Protein AF-A0A940HL99-F1 (afdb_monomer_lite)

Foldseek 3Di:
DQDLVNLLVVLVVCCVVPVDDDLVRSCVVVVDDSVSVVVSVVVNVVVD

Radius of gyration: 9.88 Å; chains: 1; bounding box: 23×19×23 Å

Structure (mmCIF, N/CA/C/O backbone):
data_AF-A0A940HL99-F1
#
_entry.id   AF-A0A940HL99-F1
#
loop_
_atom_site.group_PDB
_atom_site.id
_atom_site.type_symbol
_atom_site.label_atom_id
_atom_site.label_alt_id
_atom_site.label_comp_id
_atom_site.label_asym_id
_atom_site.label_entity_id
_atom_site.label_seq_id
_atom_site.pdbx_PDB_ins_code
_atom_site.Cartn_x
_atom_site.Cartn_y
_atom_site.Cartn_z
_atom_site.occupancy
_atom_site.B_iso_or_equiv
_atom_site.auth_seq_id
_atom_site.auth_comp_id
_atom_site.auth_asym_id
_atom_site.auth_atom_id
_atom_site.pdbx_PDB_model_num
ATOM 1 N N . MET A 1 1 ? 9.468 5.718 -12.620 1.00 55.16 1 MET A N 1
ATOM 2 C CA . MET A 1 1 ? 9.494 5.003 -11.322 1.00 55.16 1 MET A CA 1
ATOM 3 C C . MET A 1 1 ? 8.272 5.453 -10.536 1.00 55.16 1 MET A C 1
ATOM 5 O O . MET A 1 1 ? 8.132 6.655 -10.374 1.00 55.16 1 MET A O 1
ATOM 9 N N . LYS A 1 2 ? 7.370 4.556 -10.110 1.00 65.69 2 LYS A N 1
ATOM 10 C CA . LYS A 1 2 ? 6.279 4.949 -9.195 1.00 65.69 2 LYS A CA 1
ATOM 11 C C . LYS A 1 2 ? 6.904 5.325 -7.850 1.00 65.69 2 LYS A C 1
ATOM 13 O O . LYS A 1 2 ? 7.696 4.541 -7.320 1.00 65.69 2 LYS A O 1
ATOM 18 N N . THR A 1 3 ? 6.604 6.511 -7.334 1.00 87.88 3 THR A N 1
ATOM 19 C CA . THR A 1 3 ? 7.117 6.944 -6.030 1.00 87.88 3 THR A CA 1
ATOM 20 C C . THR A 1 3 ? 6.413 6.185 -4.905 1.00 87.88 3 THR A 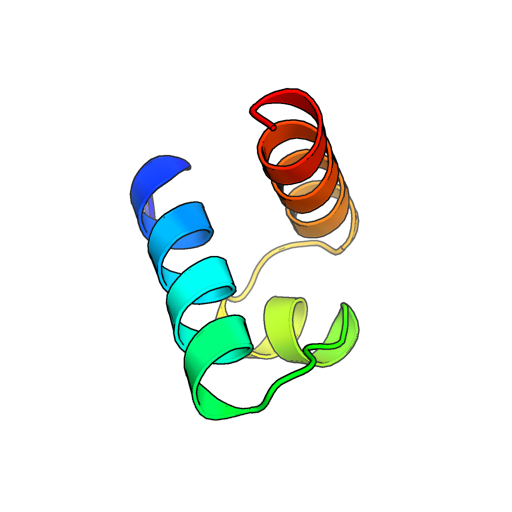C 1
ATOM 22 O O . THR A 1 3 ? 5.384 5.535 -5.112 1.00 87.88 3 THR A O 1
ATOM 25 N N . ILE A 1 4 ? 6.970 6.247 -3.694 1.00 88.50 4 ILE A N 1
ATOM 26 C CA . ILE A 1 4 ? 6.329 5.651 -2.516 1.00 88.50 4 ILE A CA 1
ATOM 27 C C . ILE A 1 4 ? 4.927 6.239 -2.282 1.00 88.50 4 ILE A C 1
ATOM 29 O O . ILE A 1 4 ? 3.989 5.495 -2.009 1.00 88.50 4 ILE A O 1
ATOM 33 N N . THR A 1 5 ? 4.765 7.546 -2.505 1.00 91.12 5 THR A N 1
ATOM 34 C CA . THR A 1 5 ? 3.491 8.262 -2.382 1.00 91.12 5 THR A CA 1
ATOM 35 C C . THR A 1 5 ? 2.453 7.755 -3.379 1.00 91.12 5 THR A C 1
ATOM 37 O O . THR A 1 5 ? 1.330 7.456 -2.975 1.00 91.12 5 THR A O 1
ATOM 40 N N . ASP A 1 6 ? 2.827 7.571 -4.650 1.00 93.50 6 ASP A N 1
ATOM 41 C CA . ASP A 1 6 ? 1.905 7.058 -5.679 1.00 93.50 6 ASP A CA 1
ATOM 42 C C . ASP A 1 6 ? 1.400 5.659 -5.319 1.00 93.50 6 ASP A C 1
ATOM 44 O O . ASP A 1 6 ? 0.232 5.315 -5.514 1.00 93.50 6 ASP A O 1
ATOM 48 N N . ARG A 1 7 ? 2.293 4.832 -4.765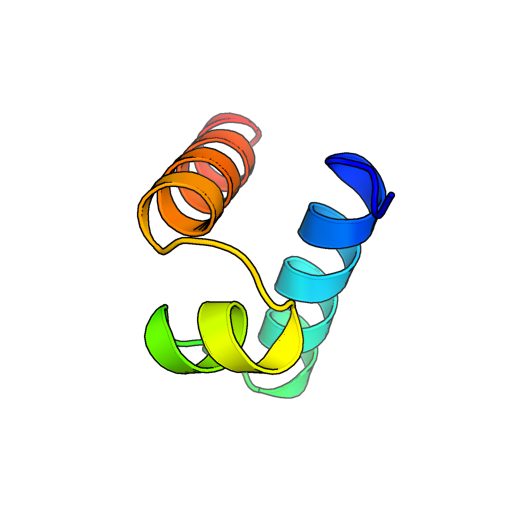 1.00 94.31 7 ARG A N 1
ATOM 49 C CA . ARG A 1 7 ? 1.951 3.470 -4.369 1.00 94.31 7 ARG A CA 1
ATOM 50 C C . ARG A 1 7 ? 1.028 3.441 -3.161 1.00 94.31 7 ARG A C 1
ATOM 52 O O . ARG A 1 7 ? 0.071 2.673 -3.145 1.00 94.31 7 ARG A O 1
ATOM 59 N N . HIS A 1 8 ? 1.277 4.303 -2.185 1.00 94.75 8 HIS A N 1
ATOM 60 C CA . HIS A 1 8 ? 0.428 4.450 -1.006 1.00 94.75 8 HIS A CA 1
ATOM 61 C C . HIS A 1 8 ? -0.976 4.924 -1.382 1.00 94.75 8 HIS A C 1
ATOM 63 O O . HIS A 1 8 ? -1.955 4.316 -0.955 1.00 94.75 8 HIS A O 1
ATOM 69 N N . GLN A 1 9 ? -1.086 5.932 -2.251 1.00 94.94 9 GLN A N 1
ATOM 70 C CA . GLN A 1 9 ? -2.377 6.398 -2.767 1.00 94.94 9 GLN A CA 1
ATOM 71 C C . GLN A 1 9 ? -3.140 5.288 -3.494 1.00 94.94 9 GLN A C 1
ATOM 73 O O . GLN A 1 9 ? -4.341 5.123 -3.288 1.00 94.94 9 GLN A O 1
ATOM 78 N N . PHE A 1 10 ? -2.446 4.491 -4.308 1.00 95.50 10 PHE A N 1
ATOM 79 C CA . PHE A 1 10 ? -3.053 3.362 -5.005 1.00 95.50 10 PHE A CA 1
ATOM 80 C C . PHE A 1 10 ? -3.606 2.300 -4.043 1.00 95.50 10 PHE A C 1
ATOM 82 O O . PHE A 1 10 ? -4.747 1.866 -4.203 1.00 95.50 10 PHE A O 1
ATOM 89 N N . ILE A 1 11 ? -2.822 1.912 -3.030 1.00 95.19 11 ILE A N 1
ATOM 90 C CA . ILE A 1 11 ? -3.234 0.938 -2.008 1.00 95.19 11 ILE A CA 1
ATOM 91 C C . ILE A 1 11 ? -4.478 1.438 -1.265 1.00 95.19 11 ILE A C 1
ATOM 93 O O . ILE A 1 11 ? -5.456 0.701 -1.151 1.00 95.19 11 ILE A O 1
ATOM 97 N N . LEU A 1 12 ? -4.469 2.695 -0.807 1.00 95.31 12 LEU A N 1
ATOM 98 C CA . LEU A 1 12 ? -5.596 3.294 -0.085 1.00 95.31 12 LEU A CA 1
ATOM 99 C C . LEU A 1 12 ? -6.852 3.386 -0.953 1.00 95.31 12 LEU A C 1
ATOM 101 O O . LEU A 1 12 ? -7.940 3.055 -0.489 1.00 95.31 12 LEU A O 1
ATOM 105 N N . LYS A 1 13 ? -6.709 3.773 -2.226 1.00 95.81 13 LYS A N 1
ATOM 106 C CA . LYS A 1 13 ? -7.823 3.811 -3.178 1.00 95.81 13 LYS A CA 1
ATOM 107 C C . LYS A 1 13 ? -8.442 2.425 -3.368 1.00 95.81 13 LYS A C 1
ATOM 109 O O . LYS A 1 13 ? -9.653 2.276 -3.254 1.00 95.81 13 LYS A O 1
ATOM 114 N N . LYS A 1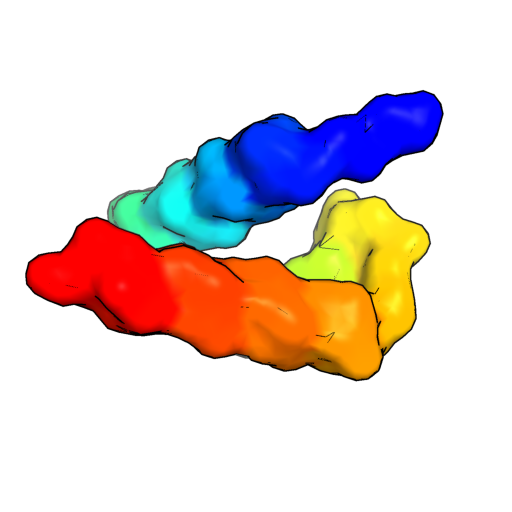 14 ? -7.618 1.399 -3.596 1.00 95.06 14 LYS A N 1
ATOM 115 C CA . LYS A 1 14 ? -8.092 0.015 -3.750 1.00 95.06 14 LYS A CA 1
ATOM 116 C C . LYS A 1 14 ? -8.774 -0.505 -2.490 1.00 95.06 14 LYS A C 1
ATOM 118 O O . LYS A 1 14 ? -9.786 -1.194 -2.595 1.00 95.06 14 LYS A O 1
ATOM 123 N N . LEU A 1 15 ? -8.242 -0.163 -1.319 1.00 94.50 15 LEU A N 1
ATOM 124 C CA . LEU A 1 15 ? -8.847 -0.514 -0.040 1.00 94.50 15 LEU A CA 1
ATOM 125 C C . LEU A 1 15 ? -10.204 0.178 0.149 1.00 94.50 15 LEU A C 1
ATOM 127 O O . LEU A 1 15 ? -11.148 -0.474 0.580 1.00 94.50 15 LEU A O 1
ATOM 131 N N . ALA A 1 16 ? -10.328 1.451 -0.231 1.00 94.81 16 ALA A N 1
ATOM 132 C CA . ALA A 1 16 ? -11.594 2.182 -0.179 1.00 94.81 16 ALA A CA 1
ATOM 133 C C . ALA A 1 16 ? -12.650 1.612 -1.146 1.00 94.81 16 ALA A C 1
ATOM 135 O O . ALA A 1 16 ? -13.823 1.546 -0.798 1.00 94.81 16 ALA A O 1
ATOM 136 N N . GLU A 1 17 ? -12.242 1.168 -2.339 1.00 95.25 17 GLU A N 1
ATOM 137 C CA . GLU A 1 17 ? -13.146 0.597 -3.350 1.00 95.25 17 GLU A CA 1
ATOM 138 C C . GLU A 1 17 ? -13.613 -0.827 -3.010 1.00 95.25 17 GLU A C 1
ATOM 140 O O . GLU A 1 17 ? -14.767 -1.173 -3.249 1.00 95.25 17 GLU A O 1
ATOM 145 N N . LYS A 1 18 ? -12.715 -1.675 -2.492 1.00 93.62 18 LYS A N 1
ATOM 146 C CA . LYS A 1 18 ? -12.977 -3.111 -2.285 1.00 93.62 18 LYS A CA 1
ATOM 147 C C . LYS A 1 18 ? -13.221 -3.502 -0.826 1.00 93.62 18 LYS A C 1
ATOM 149 O O . LYS A 1 18 ? -13.561 -4.653 -0.562 1.00 93.62 18 LYS A O 1
ATOM 154 N N . GLY A 1 19 ? -12.966 -2.607 0.126 1.00 94.44 19 GLY A N 1
ATOM 155 C CA . GLY A 1 19 ? -12.983 -2.881 1.570 1.00 94.44 19 GLY A CA 1
ATOM 156 C C . GLY A 1 19 ? -11.800 -3.719 2.076 1.00 94.44 19 GLY A C 1
ATOM 157 O O . GLY A 1 19 ? -11.454 -3.644 3.251 1.00 94.44 19 GLY A O 1
ATOM 158 N N . GLN A 1 20 ? -11.143 -4.486 1.200 1.00 93.44 20 GLN A N 1
ATOM 159 C CA . GLN A 1 20 ? -9.949 -5.276 1.498 1.00 93.44 20 GLN A CA 1
ATOM 160 C C . GLN A 1 20 ? -9.047 -5.413 0.267 1.00 93.44 20 GLN A C 1
ATOM 162 O O . GLN A 1 20 ? -9.507 -5.376 -0.876 1.00 93.44 20 GLN A O 1
ATOM 167 N N . VAL A 1 21 ? -7.752 -5.616 0.503 1.00 94.62 21 VAL A N 1
ATOM 168 C CA . VAL A 1 21 ? -6.749 -5.901 -0.532 1.00 94.62 21 VAL A CA 1
ATOM 169 C C . VAL A 1 21 ? -5.807 -6.994 -0.045 1.00 94.62 21 VAL A C 1
ATOM 171 O O . VAL A 1 21 ? -5.574 -7.130 1.155 1.00 94.62 21 VAL A O 1
ATOM 174 N N . THR A 1 22 ? -5.243 -7.768 -0.971 1.00 96.19 22 THR A N 1
ATOM 175 C CA . THR A 1 22 ? -4.268 -8.819 -0.646 1.00 96.19 22 THR A CA 1
ATOM 176 C C . THR A 1 22 ? -2.883 -8.472 -1.185 1.00 96.19 22 THR A C 1
ATOM 178 O O . THR A 1 22 ? -2.747 -7.762 -2.183 1.00 96.19 22 THR A O 1
ATOM 181 N N . ILE A 1 23 ? -1.835 -8.986 -0.535 1.00 95.00 23 ILE A N 1
ATOM 182 C CA . ILE A 1 23 ? -0.446 -8.749 -0.958 1.00 95.00 23 ILE A CA 1
ATOM 183 C C . ILE A 1 23 ? -0.188 -9.236 -2.395 1.00 95.00 23 ILE A C 1
ATOM 185 O O . ILE A 1 23 ? 0.362 -8.441 -3.155 1.00 95.00 23 ILE A O 1
ATOM 189 N N . PRO A 1 24 ? -0.586 -10.461 -2.811 1.00 96.31 24 PRO A N 1
ATOM 190 C CA . PRO A 1 24 ? -0.355 -10.918 -4.184 1.00 96.31 24 PRO A CA 1
ATOM 191 C C . PRO A 1 24 ? -0.996 -9.994 -5.223 1.00 96.31 24 PRO A C 1
ATOM 193 O O . PRO A 1 24 ? -0.335 -9.581 -6.167 1.00 96.31 24 PRO A O 1
ATOM 196 N N . GLN A 1 25 ? -2.234 -9.550 -4.980 1.00 95.38 25 GLN A N 1
ATOM 197 C CA . GLN A 1 25 ? -2.9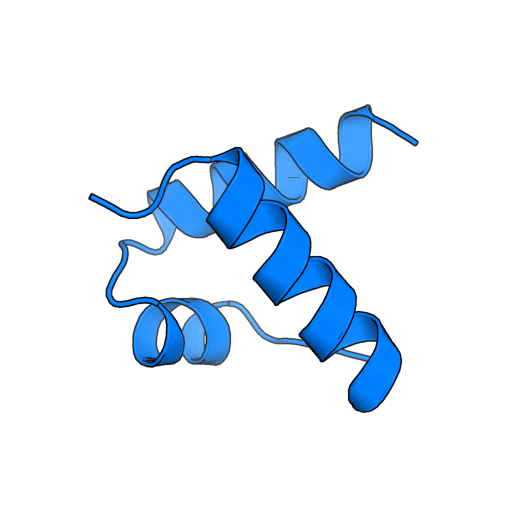21 -8.616 -5.873 1.00 95.38 25 GLN A CA 1
ATOM 198 C C . GLN A 1 25 ? -2.151 -7.293 -6.020 1.00 95.38 25 GLN A C 1
ATOM 200 O O . GLN A 1 25 ? -1.999 -6.780 -7.125 1.00 95.38 25 GLN A O 1
ATOM 205 N N . LEU A 1 26 ? -1.650 -6.732 -4.916 1.00 95.12 26 LEU A N 1
ATOM 206 C CA . LEU A 1 26 ? -0.861 -5.499 -4.957 1.00 95.12 26 LEU A CA 1
ATOM 207 C C . LEU A 1 26 ? 0.495 -5.703 -5.646 1.00 95.12 26 LEU A C 1
ATOM 209 O O . LEU A 1 26 ? 0.959 -4.807 -6.345 1.00 95.12 26 LEU A O 1
ATOM 213 N N . MET A 1 27 ? 1.129 -6.866 -5.484 1.00 95.88 27 MET A N 1
ATOM 214 C CA . MET A 1 27 ? 2.362 -7.192 -6.207 1.00 95.88 27 MET A CA 1
ATOM 215 C C . MET A 1 27 ? 2.127 -7.205 -7.719 1.00 95.88 27 MET A C 1
ATOM 217 O O . MET A 1 27 ? 2.875 -6.550 -8.448 1.00 95.88 27 MET A O 1
ATOM 221 N N . ASP A 1 28 ? 1.063 -7.871 -8.168 1.00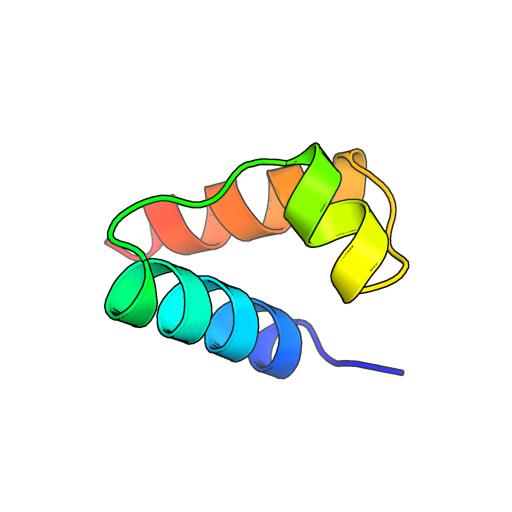 95.31 28 ASP A N 1
ATOM 222 C CA . ASP A 1 28 ? 0.731 -8.013 -9.587 1.00 95.31 28 ASP A CA 1
ATOM 223 C C . ASP A 1 28 ? 0.294 -6.678 -10.209 1.00 95.31 28 ASP A C 1
ATOM 225 O O . ASP A 1 28 ? 0.784 -6.285 -11.268 1.00 95.31 28 ASP A O 1
ATOM 229 N N . GLU A 1 29 ? -0.579 -5.918 -9.541 1.00 94.12 29 GLU A N 1
ATOM 230 C CA . GLU A 1 29 ? -1.086 -4.638 -10.063 1.00 94.12 29 GLU A CA 1
ATOM 231 C C . GLU A 1 29 ? -0.002 -3.548 -10.115 1.00 94.12 29 GLU A C 1
ATOM 233 O O . GLU A 1 29 ? -0.053 -2.619 -10.931 1.00 94.12 29 GLU A O 1
ATOM 238 N N . MET A 1 30 ? 0.987 -3.627 -9.227 1.00 93.25 30 MET A N 1
ATOM 239 C CA . MET A 1 30 ? 1.999 -2.584 -9.076 1.00 93.25 30 MET A CA 1
ATOM 240 C C . MET A 1 30 ? 3.364 -2.981 -9.626 1.00 93.25 30 MET A C 1
ATOM 242 O O . MET A 1 30 ? 4.211 -2.097 -9.758 1.00 93.25 30 MET A O 1
ATOM 246 N N . GLN A 1 31 ? 3.546 -4.257 -9.981 1.00 94.69 31 GLN A N 1
ATOM 247 C CA . GLN A 1 31 ? 4.790 -4.839 -10.487 1.00 94.69 31 GLN A CA 1
ATOM 248 C C . GLN A 1 31 ? 5.963 -4.589 -9.528 1.00 94.69 31 GLN A C 1
ATOM 250 O O . GLN A 1 31 ? 7.035 -4.124 -9.914 1.00 94.69 31 GLN A O 1
ATOM 255 N N . VAL A 1 32 ? 5.739 -4.855 -8.238 1.00 93.50 32 VAL A N 1
ATOM 256 C CA . VAL A 1 32 ? 6.753 -4.699 -7.182 1.00 93.50 32 VAL A CA 1
ATOM 257 C C . VAL A 1 32 ? 6.863 -5.955 -6.326 1.00 93.50 32 VAL A C 1
ATOM 259 O O . VAL A 1 32 ? 5.945 -6.767 -6.242 1.00 93.50 32 VAL A O 1
ATOM 262 N N . SER A 1 33 ? 8.001 -6.100 -5.644 1.00 96.12 33 SER A N 1
ATOM 263 C CA . SER A 1 33 ? 8.240 -7.247 -4.770 1.00 96.12 33 SER A CA 1
ATOM 264 C C . SER A 1 33 ? 7.310 -7.254 -3.551 1.00 96.12 33 SER A C 1
ATOM 266 O O . SER A 1 33 ? 6.930 -6.203 -3.027 1.00 96.12 33 SER A O 1
ATOM 268 N N . GLY A 1 34 ? 7.036 -8.444 -3.011 1.00 96.00 34 GLY A N 1
ATOM 269 C CA . GLY A 1 34 ? 6.284 -8.572 -1.760 1.00 96.00 34 GLY A CA 1
ATOM 270 C C . GLY A 1 34 ? 6.976 -7.908 -0.565 1.00 96.00 34 GLY A C 1
ATOM 271 O O . GLY A 1 34 ? 6.306 -7.435 0.348 1.00 96.00 34 GLY A O 1
ATOM 272 N N . VAL A 1 35 ? 8.312 -7.809 -0.577 1.00 96.69 35 VAL A N 1
ATOM 273 C CA . VAL A 1 35 ? 9.067 -7.066 0.447 1.00 96.69 35 VAL A CA 1
ATOM 274 C C . VAL A 1 35 ? 8.758 -5.571 0.363 1.00 96.69 35 VAL A C 1
ATOM 276 O O . VAL A 1 35 ? 8.597 -4.928 1.397 1.00 96.69 35 VAL A O 1
ATOM 279 N N . THR A 1 36 ? 8.642 -5.028 -0.851 1.00 95.75 36 THR A N 1
ATOM 280 C CA . THR A 1 36 ? 8.258 -3.633 -1.087 1.00 95.75 36 THR A CA 1
ATOM 281 C C . THR A 1 36 ? 6.854 -3.376 -0.545 1.00 95.75 36 THR A C 1
ATOM 283 O O . THR A 1 36 ? 6.723 -2.553 0.355 1.00 95.75 36 THR A O 1
ATOM 286 N N . ILE A 1 37 ? 5.856 -4.164 -0.972 1.00 96.38 37 ILE A N 1
ATOM 287 C CA . ILE A 1 37 ? 4.465 -4.027 -0.501 1.00 96.38 37 ILE A CA 1
ATOM 288 C C . ILE A 1 37 ? 4.374 -4.096 1.025 1.00 96.38 37 ILE A C 1
ATOM 290 O O . ILE A 1 37 ? 3.714 -3.262 1.634 1.00 96.38 37 ILE A O 1
ATOM 294 N N . ARG A 1 38 ? 5.065 -5.042 1.674 1.00 96.12 38 ARG A N 1
ATOM 295 C CA . ARG A 1 38 ? 5.050 -5.138 3.144 1.00 96.12 38 ARG A CA 1
ATOM 296 C C . ARG A 1 38 ? 5.609 -3.890 3.826 1.00 96.12 38 ARG A C 1
ATOM 298 O O . ARG A 1 38 ? 5.043 -3.455 4.823 1.00 96.12 38 ARG A O 1
ATOM 305 N N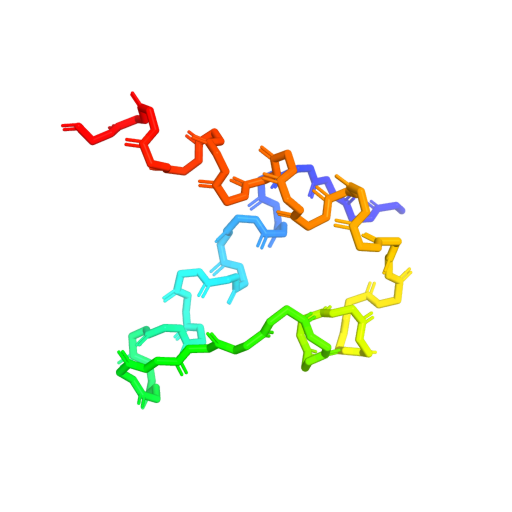 . LYS A 1 39 ? 6.690 -3.304 3.298 1.00 95.94 39 LYS A N 1
ATOM 306 C CA . LYS A 1 39 ? 7.231 -2.037 3.818 1.00 95.94 39 LYS A CA 1
ATOM 307 C C . LYS A 1 39 ? 6.224 -0.900 3.655 1.00 95.94 39 LYS A C 1
ATOM 309 O O . LYS A 1 39 ? 6.077 -0.099 4.567 1.00 95.94 39 LYS A O 1
ATOM 314 N N . ASP A 1 40 ? 5.514 -0.847 2.532 1.00 95.00 40 ASP A N 1
ATOM 315 C CA . ASP A 1 40 ? 4.497 0.183 2.305 1.00 95.00 40 ASP A CA 1
ATOM 316 C C . ASP A 1 40 ? 3.308 0.062 3.235 1.00 95.00 40 ASP A C 1
ATOM 318 O O . ASP A 1 40 ? 2.890 1.062 3.806 1.00 95.00 40 ASP A O 1
ATOM 322 N N . LEU A 1 41 ? 2.783 -1.153 3.391 1.00 95.19 41 LEU A N 1
ATOM 323 C CA . LEU A 1 41 ? 1.669 -1.420 4.292 1.00 95.19 41 LEU A CA 1
ATOM 324 C C . LEU A 1 41 ? 2.050 -1.077 5.734 1.00 95.19 41 LEU A C 1
ATOM 326 O O . LEU A 1 41 ? 1.280 -0.402 6.405 1.00 95.19 41 LEU A O 1
ATOM 330 N N . LYS A 1 42 ? 3.263 -1.442 6.169 1.00 95.50 42 LYS A N 1
ATOM 331 C CA . LYS A 1 42 ? 3.778 -1.071 7.491 1.00 95.50 42 LYS A CA 1
ATOM 332 C C . LYS A 1 42 ? 3.852 0.450 7.677 1.00 95.50 42 LYS A C 1
ATOM 334 O O . LYS A 1 42 ? 3.376 0.960 8.679 1.00 95.50 42 LYS A O 1
ATOM 339 N N . LEU A 1 43 ? 4.384 1.183 6.696 1.00 94.25 43 LEU A N 1
ATOM 340 C CA . LEU A 1 43 ? 4.448 2.650 6.756 1.00 94.25 43 LEU A CA 1
ATOM 341 C C . LEU A 1 43 ? 3.062 3.311 6.748 1.00 94.25 43 LEU A C 1
ATOM 343 O O . LEU A 1 43 ? 2.882 4.369 7.345 1.00 94.25 43 LEU A O 1
ATOM 347 N N . LEU A 1 44 ? 2.096 2.723 6.040 1.00 93.12 44 LEU A N 1
ATOM 348 C CA . LEU A 1 44 ? 0.707 3.180 6.037 1.00 93.12 44 LEU A CA 1
ATOM 349 C C . LEU A 1 44 ? 0.022 2.938 7.389 1.00 93.12 44 LEU A C 1
ATOM 351 O O . LEU A 1 44 ? -0.758 3.780 7.820 1.00 93.12 44 LEU A O 1
ATOM 355 N N . GLU A 1 45 ? 0.320 1.818 8.047 1.00 92.44 45 GLU A N 1
ATOM 356 C CA . GLU A 1 45 ? -0.189 1.479 9.380 1.00 92.44 45 GLU A CA 1
ATOM 357 C C . GLU A 1 45 ? 0.418 2.372 10.472 1.00 92.44 45 GLU A C 1
ATOM 359 O O . GLU A 1 45 ? -0.314 2.883 11.310 1.00 92.44 45 GLU A O 1
ATOM 364 N N . GLU A 1 46 ? 1.727 2.637 10.419 1.00 92.94 46 GLU A N 1
ATOM 365 C CA . GLU A 1 46 ? 2.441 3.499 11.379 1.00 92.94 46 GLU A CA 1
ATOM 366 C C . GLU A 1 46 ? 2.044 4.983 11.299 1.00 92.94 46 GLU A C 1
ATOM 368 O O . GLU A 1 46 ? 2.279 5.738 12.239 1.00 92.94 46 GLU A O 1
ATOM 373 N N . LYS A 1 47 ? 1.469 5.428 10.175 1.00 80.44 47 LYS A N 1
ATOM 374 C CA . LYS A 1 47 ? 0.966 6.803 9.998 1.00 80.44 47 LYS A CA 1
ATOM 375 C C . LYS A 1 47 ? -0.425 7.036 10.599 1.00 80.44 47 LYS A C 1
ATOM 377 O O . LYS A 1 47 ? -0.943 8.147 10.468 1.00 80.44 47 LYS A O 1
ATOM 382 N N . LYS A 1 48 ? -1.038 6.003 11.172 1.00 52.97 48 LYS A N 1
ATOM 383 C CA . LYS A 1 48 ? -2.358 6.044 11.800 1.00 52.97 48 LYS A CA 1
ATOM 384 C C . LYS A 1 48 ? -2.239 6.336 13.292 1.00 52.97 48 LYS A C 1
ATOM 386 O O . LYS A 1 48 ? -3.128 7.059 13.789 1.00 52.97 48 LYS A O 1
#

pLDDT: mean 91.94, std 9.27, range [52.97, 96.69]

Sequence (48 aa):
MKTITDRHQFILKKLAEKGQVTIPQLMDEMQVSGVTIRKDLKLLEEKK

Secondary structure (DSSP, 8-state):
---HHHHHHHHHHHHHHHS---HHHHHHHHT--HHHHHHHHHHHHHT-